Protein AF-G0MH74-F1 (afdb_monomer_lite)

Secondary structure (DSSP, 8-state):
--------B---HHHHHHHHHHHHHHHHHHHHHHHTT-TT-HHHHHHHHHHHHHHHHHHHHTS-B-HHHHHHHHHHHHHHHHHHHHHTTTTTTGGG-

Foldseek 3Di:
DPPPPVPQDADDPVLLVVLVVLLVVLVVVLVVCVVVVVVPDPSNVLSVLLNVLSVLLNVQRVGRHDPVSVVVNVVSVVVSVVSVVVVVVVVVVVVPD

pLDDT: mean 81.82, std 18.57, range [36.59, 97.31]

Organism: Caenorhabditis brenneri (NCBI:txid135651)

Sequence (97 aa):
MEVHRGEARNLREDVLRAYIGCCFTCRSTRLRLIELGGNNTDTVRLLQRIEELSMEIIRIGLQPYSREEYEHILELANTHQNLYNQDVNVVFTIRRD

Radius of gyration: 16.69 Å; chains: 1; bounding box: 52×20×47 Å

Structure (mmCIF, N/CA/C/O backbone):
data_AF-G0MH74-F1
#
_entry.id   AF-G0MH74-F1
#
loop_
_atom_site.group_PDB
_atom_site.id
_atom_site.type_symbol
_atom_site.label_atom_id
_atom_site.label_alt_id
_atom_site.label_comp_id
_atom_site.label_asym_id
_atom_site.label_entity_id
_atom_site.label_seq_id
_atom_site.pdbx_PDB_ins_code
_atom_site.Cartn_x
_atom_site.Cartn_y
_atom_site.Cartn_z
_atom_site.occupancy
_atom_site.B_iso_or_equiv
_atom_site.auth_seq_id
_atom_site.auth_comp_id
_atom_site.auth_asym_id
_atom_site.auth_atom_id
_atom_site.pdbx_PDB_model_num
ATOM 1 N N . MET A 1 1 ? 30.776 -2.303 -27.915 1.00 37.38 1 MET A N 1
ATOM 2 C CA . MET A 1 1 ? 30.083 -2.471 -26.622 1.00 37.38 1 MET A CA 1
ATOM 3 C C . MET A 1 1 ? 28.757 -1.752 -26.731 1.00 37.38 1 MET A C 1
ATOM 5 O O . MET A 1 1 ? 28.734 -0.529 -26.686 1.00 37.38 1 MET A O 1
ATOM 9 N N . GLU A 1 2 ? 27.682 -2.493 -26.977 1.00 43.34 2 GLU A N 1
ATOM 10 C CA . GLU A 1 2 ? 26.331 -1.942 -26.914 1.00 43.34 2 GLU A CA 1
ATOM 11 C C . GLU A 1 2 ? 25.984 -1.740 -25.441 1.00 43.34 2 GLU A C 1
ATOM 13 O O . GLU A 1 2 ? 25.854 -2.687 -24.669 1.00 43.34 2 GLU A O 1
ATOM 18 N N . VAL A 1 3 ? 25.914 -0.477 -25.030 1.00 45.44 3 VAL A N 1
ATOM 19 C CA . VAL A 1 3 ? 25.347 -0.098 -23.742 1.00 45.44 3 VAL A CA 1
ATOM 20 C C . VAL A 1 3 ? 23.858 -0.388 -23.864 1.00 45.44 3 VAL A C 1
ATOM 22 O O . VAL A 1 3 ? 23.134 0.392 -24.482 1.00 45.44 3 VAL A O 1
ATOM 25 N N . HIS A 1 4 ? 23.402 -1.522 -23.327 1.00 45.00 4 HIS A N 1
ATOM 26 C CA . HIS A 1 4 ? 21.986 -1.736 -23.059 1.00 45.00 4 HIS A CA 1
ATOM 27 C C . HIS A 1 4 ? 21.528 -0.581 -22.167 1.00 45.00 4 HIS A C 1
ATOM 29 O O . HIS A 1 4 ? 21.710 -0.604 -20.951 1.00 45.00 4 HIS A O 1
ATOM 35 N N . ARG A 1 5 ? 20.978 0.469 -22.786 1.00 47.47 5 ARG A N 1
ATOM 36 C CA . ARG A 1 5 ? 20.141 1.445 -22.103 1.00 47.47 5 ARG A CA 1
ATOM 37 C C . ARG A 1 5 ? 18.994 0.625 -21.538 1.00 47.47 5 ARG A C 1
ATOM 39 O O . ARG A 1 5 ? 18.078 0.280 -22.276 1.00 47.47 5 ARG A O 1
ATOM 46 N N . GLY A 1 6 ? 19.105 0.221 -20.274 1.00 45.38 6 GLY A N 1
ATOM 47 C CA . GLY A 1 6 ? 17.985 -0.343 -19.544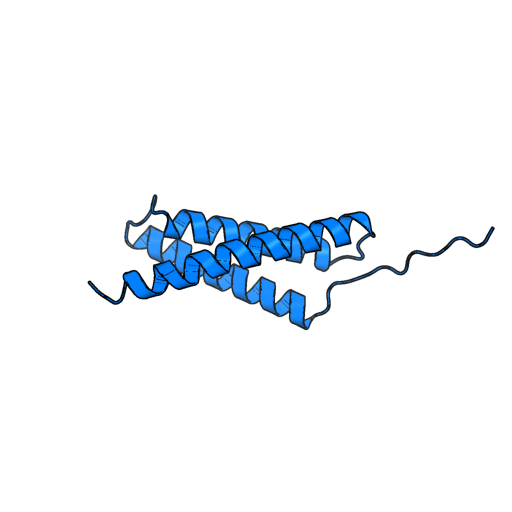 1.00 45.38 6 GLY A CA 1
ATOM 48 C C . GLY A 1 6 ? 16.869 0.681 -19.642 1.00 45.38 6 GLY A C 1
ATOM 49 O O . GLY A 1 6 ? 17.000 1.775 -19.097 1.00 45.38 6 GLY A O 1
ATOM 50 N N . GLU A 1 7 ? 15.857 0.386 -20.455 1.00 56.28 7 GLU A N 1
ATOM 51 C CA . GLU A 1 7 ? 14.714 1.266 -20.633 1.00 56.28 7 GLU A CA 1
ATOM 52 C C . GLU A 1 7 ? 14.144 1.543 -19.249 1.00 56.28 7 GLU A C 1
ATOM 54 O O . GLU A 1 7 ? 13.790 0.613 -18.526 1.00 56.28 7 GLU A O 1
ATOM 59 N N . ALA A 1 8 ? 14.133 2.820 -18.872 1.00 58.84 8 ALA A N 1
ATOM 60 C CA . ALA A 1 8 ? 13.477 3.311 -17.676 1.00 58.84 8 ALA A CA 1
ATOM 61 C C . ALA A 1 8 ? 12.061 2.729 -17.621 1.00 58.84 8 ALA A C 1
ATOM 63 O O . ALA A 1 8 ? 11.200 3.095 -18.424 1.00 58.84 8 ALA A O 1
ATOM 64 N N . ARG A 1 9 ? 11.834 1.790 -16.702 1.00 70.00 9 ARG A N 1
ATOM 65 C CA . ARG A 1 9 ? 10.514 1.210 -16.485 1.00 70.00 9 ARG A CA 1
ATOM 66 C C . ARG A 1 9 ? 9.787 2.100 -15.487 1.00 70.00 9 ARG A C 1
ATOM 68 O O . ARG A 1 9 ? 10.363 2.493 -14.484 1.00 70.00 9 ARG A O 1
ATOM 75 N N . ASN A 1 10 ? 8.536 2.426 -15.788 1.00 82.69 10 ASN A N 1
ATOM 76 C CA . ASN A 1 10 ? 7.626 3.107 -14.868 1.00 82.69 10 ASN A CA 1
ATOM 77 C C . ASN A 1 10 ? 6.469 2.161 -14.553 1.00 82.69 10 ASN A C 1
ATOM 79 O O . ASN A 1 10 ? 6.175 1.245 -15.333 1.00 82.69 10 ASN A O 1
ATOM 83 N N . LEU A 1 11 ? 5.794 2.355 -13.419 1.00 87.00 11 LEU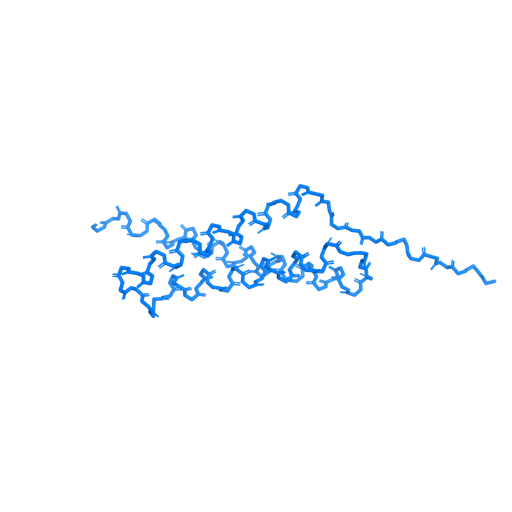 A N 1
ATOM 84 C CA . LEU A 1 11 ? 4.548 1.638 -13.187 1.00 87.00 11 LEU A CA 1
ATOM 85 C C . LEU A 1 11 ? 3.491 2.224 -14.115 1.00 87.00 11 LEU A C 1
ATOM 87 O O . LEU A 1 11 ? 3.493 3.415 -14.430 1.00 87.00 11 LEU A O 1
ATOM 91 N N . ARG A 1 12 ? 2.577 1.367 -14.564 1.00 91.19 12 ARG A N 1
ATOM 92 C CA . ARG A 1 12 ? 1.430 1.836 -15.334 1.00 91.19 12 ARG A CA 1
ATOM 93 C C . ARG A 1 12 ? 0.561 2.728 -14.449 1.00 91.19 12 ARG A C 1
ATOM 95 O O . ARG A 1 12 ? 0.433 2.504 -13.244 1.00 91.19 12 ARG A O 1
ATOM 102 N N . GLU A 1 13 ? -0.053 3.729 -15.065 1.00 91.88 13 GLU A N 1
ATOM 103 C CA . GLU A 1 13 ? -0.852 4.727 -14.356 1.00 91.88 13 GLU A CA 1
ATOM 104 C C . GLU A 1 13 ? -2.058 4.114 -13.626 1.00 91.88 13 GLU A C 1
ATOM 106 O O . GLU A 1 13 ? -2.388 4.531 -12.519 1.00 91.88 13 GLU A O 1
ATOM 111 N N . ASP A 1 14 ? -2.694 3.093 -14.204 1.00 92.12 14 ASP A N 1
ATOM 112 C CA . ASP A 1 14 ? -3.805 2.363 -13.583 1.00 92.12 14 ASP A CA 1
ATOM 113 C C . ASP A 1 14 ? -3.375 1.646 -12.294 1.00 92.12 14 ASP A C 1
ATOM 115 O O . ASP A 1 14 ? -4.077 1.705 -11.284 1.00 92.12 14 ASP A O 1
ATOM 119 N N . VAL A 1 15 ? -2.188 1.036 -12.305 1.00 91.12 15 VAL A N 1
ATOM 120 C CA . VAL A 1 15 ? -1.587 0.384 -11.134 1.00 91.12 15 VAL A CA 1
ATOM 121 C C . VAL A 1 15 ? -1.281 1.415 -10.048 1.00 91.12 15 VAL A C 1
ATOM 123 O O . VAL A 1 15 ? -1.667 1.222 -8.896 1.00 91.12 15 VAL A O 1
ATOM 126 N N . LEU A 1 16 ? -0.656 2.542 -10.405 1.00 92.88 16 LEU A N 1
ATOM 127 C CA . LEU A 1 16 ? -0.396 3.635 -9.460 1.00 92.88 16 LEU A CA 1
ATOM 128 C C . LEU A 1 16 ? -1.693 4.176 -8.851 1.00 92.88 16 LEU A C 1
ATOM 130 O O . LEU A 1 16 ? -1.780 4.332 -7.635 1.00 92.88 16 LEU A O 1
ATOM 134 N N . ARG A 1 17 ? -2.728 4.410 -9.669 1.00 94.50 17 ARG A N 1
ATOM 135 C CA . ARG A 1 17 ? -4.047 4.860 -9.196 1.00 94.50 17 ARG A CA 1
ATOM 136 C C . ARG A 1 17 ? -4.673 3.870 -8.214 1.00 94.50 17 ARG A C 1
ATOM 138 O O . ARG A 1 17 ? -5.248 4.309 -7.220 1.00 94.50 17 ARG A O 1
ATOM 145 N N . ALA A 1 18 ? -4.539 2.564 -8.453 1.00 90.50 18 ALA A N 1
ATOM 146 C CA . ALA A 1 18 ? -5.042 1.538 -7.542 1.00 90.50 18 ALA A CA 1
ATOM 147 C C . ALA A 1 18 ? -4.357 1.599 -6.164 1.00 90.50 18 ALA A C 1
ATOM 149 O O . ALA A 1 18 ? -5.047 1.647 -5.144 1.00 90.50 18 ALA A O 1
ATOM 150 N N . TYR A 1 19 ? -3.022 1.683 -6.117 1.00 94.94 19 TYR A N 1
ATOM 151 C CA . TYR A 1 19 ? -2.288 1.809 -4.850 1.00 94.94 19 TYR A CA 1
ATOM 152 C C . TYR A 1 19 ? -2.556 3.136 -4.139 1.00 94.94 19 TYR A C 1
ATOM 154 O O . TYR A 1 19 ? -2.706 3.157 -2.919 1.00 94.94 19 TYR A O 1
ATOM 162 N N . ILE A 1 20 ? -2.685 4.239 -4.883 1.00 95.31 20 ILE A N 1
ATOM 163 C CA . ILE A 1 20 ? -3.078 5.536 -4.319 1.00 95.31 20 ILE A CA 1
ATOM 164 C C . ILE A 1 20 ? -4.455 5.422 -3.647 1.00 95.31 20 ILE A C 1
ATOM 166 O O . ILE A 1 20 ? -4.619 5.839 -2.500 1.00 95.31 20 ILE A O 1
ATOM 170 N N . GLY A 1 21 ? -5.434 4.816 -4.328 1.00 93.56 21 GLY A N 1
ATOM 171 C CA . GLY A 1 21 ? -6.769 4.586 -3.775 1.00 93.56 21 GLY A CA 1
ATOM 172 C C . GLY A 1 21 ? -6.752 3.710 -2.519 1.00 93.56 21 GLY A C 1
ATOM 173 O O . GLY A 1 21 ? -7.428 4.030 -1.537 1.00 93.56 21 GLY A O 1
ATOM 174 N N . CYS A 1 22 ? -5.945 2.646 -2.520 1.00 92.44 22 CYS A N 1
ATOM 175 C CA . CYS A 1 22 ? -5.762 1.779 -1.358 1.00 92.44 22 CYS A CA 1
ATOM 176 C C . CYS A 1 22 ? -5.159 2.548 -0.174 1.00 92.44 22 CYS A C 1
ATOM 178 O O . CYS A 1 22 ? -5.751 2.560 0.903 1.00 92.44 22 CYS A O 1
ATOM 180 N N . CYS A 1 23 ? -4.070 3.291 -0.397 1.00 94.56 23 CYS A N 1
ATOM 181 C CA . CYS A 1 23 ? -3.420 4.124 0.614 1.00 94.56 23 CYS A CA 1
ATOM 182 C C . CYS A 1 23 ? -4.405 5.095 1.287 1.00 94.56 23 CYS A C 1
ATOM 184 O O . CYS A 1 23 ? -4.537 5.099 2.513 1.00 94.56 23 CYS A O 1
ATOM 186 N N . PHE A 1 24 ? -5.158 5.871 0.499 1.00 93.81 24 PHE A N 1
ATOM 187 C CA . PHE A 1 24 ? -6.139 6.812 1.047 1.00 93.81 24 PHE A CA 1
ATOM 188 C C . PHE A 1 24 ? -7.250 6.111 1.835 1.00 93.81 24 PHE A C 1
ATOM 190 O O . PHE A 1 24 ? -7.632 6.584 2.908 1.00 93.81 24 PHE A O 1
ATOM 197 N N . THR A 1 25 ? -7.745 4.978 1.334 1.00 91.75 25 THR A N 1
ATOM 198 C CA . THR A 1 25 ? -8.805 4.203 1.994 1.00 91.75 25 THR A CA 1
ATOM 199 C C . THR A 1 25 ? -8.323 3.628 3.324 1.00 91.75 25 THR A C 1
ATOM 201 O O . THR A 1 25 ? -9.006 3.779 4.342 1.00 91.75 25 THR A O 1
ATOM 204 N N . CYS A 1 26 ? -7.132 3.023 3.345 1.00 92.00 26 CYS A N 1
ATOM 205 C CA . CYS A 1 26 ? -6.527 2.472 4.552 1.00 92.00 26 CYS A CA 1
ATOM 206 C C . CYS A 1 26 ? -6.272 3.563 5.587 1.00 92.00 26 CYS A C 1
ATOM 208 O O . CYS A 1 26 ? -6.702 3.425 6.731 1.00 92.00 26 CYS A O 1
ATOM 210 N N . ARG A 1 27 ? -5.675 4.687 5.175 1.00 94.38 27 ARG A N 1
ATOM 211 C CA . ARG A 1 27 ? -5.424 5.833 6.051 1.00 94.38 27 ARG A CA 1
ATOM 212 C C . ARG A 1 27 ? -6.711 6.388 6.653 1.00 94.38 27 ARG A C 1
ATOM 214 O O . ARG A 1 27 ? -6.791 6.567 7.864 1.00 94.38 27 ARG A O 1
ATOM 221 N N . SER A 1 28 ? -7.720 6.654 5.823 1.00 93.25 28 SER A N 1
ATOM 222 C CA . SER A 1 28 ? -8.998 7.214 6.279 1.00 93.25 28 SER A CA 1
ATOM 223 C C . SER A 1 28 ? -9.706 6.274 7.257 1.00 93.25 28 SER A C 1
ATOM 225 O O . SER A 1 28 ? -10.130 6.702 8.331 1.00 93.25 28 SER A O 1
ATOM 227 N N . THR A 1 29 ? -9.763 4.980 6.935 1.00 90.94 29 THR A N 1
ATOM 228 C CA . THR A 1 29 ? -10.381 3.964 7.798 1.00 90.94 29 THR A CA 1
ATOM 229 C C . THR A 1 29 ? -9.627 3.824 9.117 1.00 90.94 29 THR A C 1
ATOM 231 O O . THR A 1 29 ? -10.242 3.797 10.182 1.00 90.94 29 THR A O 1
ATOM 234 N N . ARG A 1 30 ? -8.292 3.798 9.064 1.00 91.62 30 ARG A N 1
ATOM 235 C CA . ARG A 1 30 ? -7.426 3.712 10.240 1.00 91.62 30 ARG A CA 1
ATOM 236 C C . ARG A 1 30 ? -7.638 4.891 11.180 1.00 91.62 30 ARG A C 1
ATOM 238 O O . ARG A 1 30 ? -7.850 4.673 12.367 1.00 91.62 30 ARG A O 1
ATOM 245 N N . LEU A 1 31 ? -7.629 6.119 10.658 1.00 92.94 31 LEU A N 1
ATOM 246 C CA . LEU A 1 31 ? -7.865 7.323 11.459 1.00 92.94 31 LEU A CA 1
ATOM 247 C C . LEU A 1 31 ? -9.256 7.306 12.104 1.00 92.94 31 LEU A C 1
ATOM 249 O O . LEU A 1 31 ? -9.368 7.563 13.297 1.00 92.94 31 LEU A O 1
ATOM 253 N N . ARG A 1 32 ? -10.292 6.886 11.369 1.00 90.75 32 ARG A N 1
ATOM 254 C CA . ARG A 1 32 ? -11.644 6.738 11.925 1.00 90.75 32 ARG A CA 1
ATOM 255 C C . ARG A 1 32 ? -11.709 5.707 13.056 1.00 90.75 32 A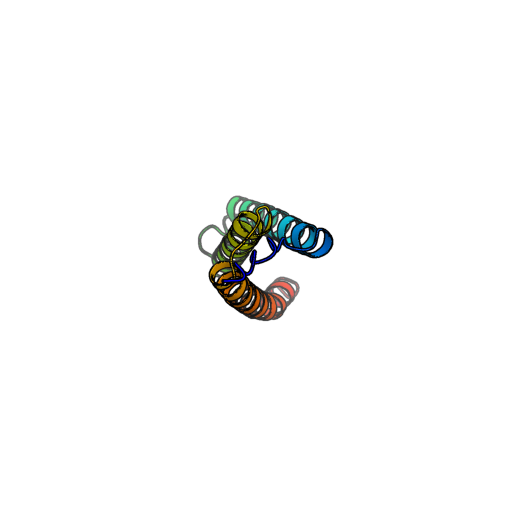RG A C 1
ATOM 257 O O . ARG A 1 32 ? -12.367 5.941 14.064 1.00 90.75 32 ARG A O 1
ATOM 264 N N . LEU A 1 33 ? -11.048 4.557 12.912 1.00 87.69 33 LEU A N 1
ATOM 265 C CA . LEU A 1 33 ? -10.996 3.540 13.972 1.00 87.69 33 LEU A CA 1
ATOM 266 C C . LEU A 1 33 ? -10.276 4.059 15.220 1.00 87.69 33 LEU A C 1
ATOM 268 O O . LEU A 1 33 ? -10.714 3.799 16.337 1.00 87.69 33 LEU A O 1
ATOM 272 N N . ILE A 1 34 ? -9.196 4.813 15.025 1.00 88.69 34 ILE A N 1
ATOM 273 C CA . ILE A 1 34 ? -8.448 5.485 16.090 1.00 88.69 34 ILE A CA 1
ATOM 274 C C . ILE A 1 34 ? -9.337 6.491 16.836 1.00 88.69 34 ILE A C 1
ATOM 276 O O . ILE A 1 34 ? -9.384 6.460 18.065 1.00 88.69 34 ILE A O 1
ATOM 280 N N . GLU A 1 35 ? -10.083 7.328 16.110 1.00 91.25 35 GLU A N 1
ATOM 281 C CA . GLU A 1 35 ? -11.028 8.306 16.673 1.00 91.25 35 GLU A CA 1
ATOM 282 C C . GLU A 1 35 ? -12.134 7.645 17.507 1.00 91.25 35 GLU A C 1
ATOM 284 O O . GLU A 1 35 ? -12.536 8.180 18.537 1.00 91.25 35 GLU A O 1
ATOM 289 N N . LEU A 1 36 ? -12.586 6.452 17.107 1.00 89.88 36 LEU A N 1
ATOM 290 C CA . LEU A 1 36 ? -13.569 5.650 17.846 1.00 89.88 36 LEU A CA 1
ATOM 291 C C . LEU A 1 36 ? -12.971 4.889 19.048 1.00 89.88 36 LEU A C 1
ATOM 293 O O . LEU A 1 36 ? -13.677 4.117 19.693 1.00 89.88 36 LEU A O 1
ATOM 297 N N . GLY A 1 37 ? -11.685 5.083 19.362 1.00 86.88 37 GLY A N 1
ATOM 298 C CA . GLY A 1 37 ? -11.003 4.451 20.497 1.00 86.88 37 GLY A CA 1
ATOM 299 C C . GLY A 1 37 ? -10.280 3.136 20.175 1.00 86.88 37 GLY A C 1
ATOM 300 O O . GLY A 1 37 ? -9.719 2.510 21.071 1.00 86.88 37 GLY A O 1
ATOM 301 N N . GLY A 1 38 ? -10.216 2.721 18.907 1.00 80.38 38 GLY A N 1
ATOM 302 C CA . GLY A 1 38 ? -9.590 1.475 18.439 1.00 80.38 38 GLY A CA 1
ATOM 303 C C . GLY A 1 38 ? -8.060 1.508 18.301 1.00 80.38 38 GLY A C 1
ATOM 304 O O . GLY A 1 38 ? -7.511 0.756 17.493 1.00 80.38 38 GLY A O 1
ATOM 305 N N . ASN A 1 39 ? -7.366 2.359 19.066 1.00 68.00 39 ASN A N 1
ATOM 306 C CA . ASN A 1 39 ? -5.958 2.763 18.887 1.00 68.0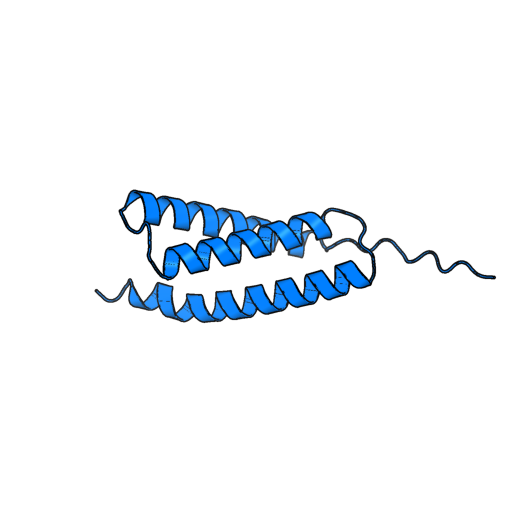0 39 ASN A CA 1
ATOM 307 C C . ASN A 1 39 ? -4.891 1.644 18.972 1.00 68.00 39 ASN A C 1
ATOM 309 O O . ASN A 1 39 ? -3.709 1.916 18.788 1.00 68.00 39 ASN A O 1
ATOM 313 N N . ASN A 1 40 ? -5.268 0.389 19.236 1.00 73.50 40 ASN A N 1
ATOM 314 C CA . ASN A 1 40 ? -4.333 -0.741 19.319 1.00 73.50 40 ASN A CA 1
ATOM 315 C C . ASN A 1 40 ? -4.932 -2.068 18.816 1.00 73.50 40 ASN A C 1
ATOM 317 O O . ASN A 1 40 ? -4.604 -3.145 19.317 1.00 73.50 40 ASN A O 1
ATOM 321 N N . THR A 1 41 ? -5.856 -1.990 17.858 1.00 84.00 41 THR A N 1
ATOM 322 C CA . THR A 1 41 ? -6.488 -3.175 17.262 1.00 84.00 41 THR A CA 1
ATOM 323 C C . THR A 1 41 ? -5.618 -3.787 16.164 1.00 84.00 41 THR A C 1
ATOM 325 O O . THR A 1 41 ? -4.857 -3.085 15.490 1.00 84.00 41 THR A O 1
ATOM 328 N N . ASP A 1 42 ? -5.761 -5.096 15.941 1.00 87.62 42 ASP A N 1
ATOM 329 C CA . ASP A 1 42 ? -5.115 -5.777 14.811 1.00 87.62 42 ASP A CA 1
ATOM 330 C C . ASP A 1 42 ? -5.522 -5.162 13.472 1.00 87.62 42 ASP A C 1
ATOM 332 O O . ASP A 1 42 ? -4.679 -5.000 12.594 1.00 87.62 42 ASP A O 1
ATOM 336 N N . THR A 1 43 ? -6.770 -4.704 13.354 1.00 86.62 43 THR A N 1
ATOM 337 C CA . THR A 1 43 ? -7.271 -3.974 12.186 1.00 86.62 43 THR A CA 1
ATOM 338 C C . THR A 1 43 ? -6.502 -2.675 11.947 1.00 86.62 43 THR A C 1
ATOM 340 O O . THR A 1 43 ? -6.075 -2.414 10.828 1.00 86.62 43 THR A O 1
ATOM 343 N N . VAL A 1 44 ? -6.265 -1.856 12.980 1.00 89.69 44 VAL A N 1
ATOM 344 C CA . VAL A 1 44 ? -5.493 -0.606 12.838 1.00 89.69 44 VAL A CA 1
ATOM 345 C C . VAL A 1 44 ? -4.050 -0.887 12.410 1.00 89.69 44 VAL A C 1
ATOM 347 O O . VAL A 1 44 ? -3.543 -0.199 11.522 1.00 89.69 44 VAL A O 1
ATOM 350 N N . ARG A 1 45 ? -3.410 -1.921 12.978 1.00 90.94 45 ARG A N 1
ATOM 351 C CA . ARG A 1 45 ? -2.056 -2.350 12.579 1.00 90.94 45 ARG A CA 1
ATOM 352 C C . ARG A 1 45 ? -2.014 -2.866 11.140 1.00 90.94 45 ARG A C 1
ATOM 354 O O . ARG A 1 45 ? -1.093 -2.530 10.398 1.00 90.94 45 ARG A O 1
ATOM 361 N N . LEU A 1 46 ? -3.010 -3.653 10.742 1.00 91.06 46 LEU A N 1
ATOM 362 C CA . LEU A 1 46 ? -3.134 -4.188 9.389 1.00 91.06 46 LEU A CA 1
ATOM 363 C C . LEU A 1 46 ? -3.298 -3.059 8.368 1.00 91.06 46 LEU A C 1
ATOM 365 O O . LEU A 1 46 ? -2.540 -2.991 7.403 1.00 91.06 46 LEU A O 1
ATOM 369 N N . LEU A 1 47 ? -4.218 -2.124 8.624 1.00 91.31 47 LEU A N 1
ATOM 370 C CA . LEU A 1 47 ? -4.443 -0.958 7.769 1.00 91.31 47 LEU A CA 1
ATOM 371 C C . LEU A 1 47 ? -3.200 -0.072 7.665 1.00 91.31 47 LEU A C 1
ATOM 373 O O . LEU A 1 47 ? -2.900 0.417 6.580 1.00 91.31 47 LEU A O 1
ATOM 377 N N . GLN A 1 48 ? -2.462 0.113 8.764 1.00 93.81 48 GLN A N 1
ATOM 378 C CA . GLN A 1 48 ? -1.203 0.858 8.739 1.00 93.81 48 GLN A CA 1
ATOM 379 C C . GLN A 1 48 ? -0.174 0.178 7.834 1.00 93.81 48 GLN A C 1
ATOM 381 O O . GLN A 1 48 ? 0.451 0.837 7.010 1.00 93.81 48 GLN A O 1
ATOM 386 N N . ARG A 1 49 ? -0.026 -1.144 7.942 1.00 95.25 49 ARG A N 1
ATOM 387 C CA . ARG A 1 49 ? 0.953 -1.881 7.140 1.00 95.25 49 ARG A CA 1
ATOM 388 C C . ARG A 1 49 ? 0.600 -1.889 5.651 1.00 95.25 49 ARG A C 1
ATOM 390 O O . ARG A 1 49 ? 1.489 -1.777 4.814 1.00 95.25 49 ARG A O 1
ATOM 397 N N . ILE A 1 50 ? -0.686 -1.979 5.312 1.00 94.00 50 ILE A N 1
ATOM 398 C CA . ILE A 1 50 ? -1.163 -1.862 3.924 1.00 94.00 50 ILE A CA 1
ATOM 399 C C . ILE A 1 50 ? -0.923 -0.440 3.379 1.00 94.00 50 ILE A C 1
ATOM 401 O O . ILE A 1 50 ? -0.482 -0.290 2.236 1.00 94.00 50 ILE A O 1
ATOM 405 N N . GLU A 1 51 ? -1.154 0.598 4.193 1.00 95.25 51 GLU A N 1
ATOM 406 C CA . GLU A 1 51 ? -0.846 1.996 3.851 1.00 95.25 51 GLU A CA 1
ATOM 407 C C . GLU A 1 51 ? 0.653 2.183 3.562 1.00 95.25 51 GLU A C 1
ATOM 409 O O . GLU A 1 51 ? 1.008 2.734 2.520 1.00 95.25 51 GLU A O 1
ATOM 414 N N . GLU A 1 52 ? 1.530 1.682 4.435 1.00 96.81 52 GLU A N 1
ATOM 415 C CA . GLU A 1 52 ? 2.990 1.769 4.290 1.00 96.81 52 GLU A CA 1
ATOM 416 C C . GLU A 1 52 ? 3.484 1.079 3.009 1.00 96.81 52 GLU A C 1
ATOM 418 O O . GLU A 1 52 ? 4.215 1.689 2.225 1.00 96.81 52 GLU A O 1
ATOM 423 N N . LEU A 1 53 ? 3.019 -0.146 2.738 1.00 97.00 53 LEU A N 1
ATOM 424 C CA . LEU A 1 53 ? 3.359 -0.874 1.510 1.00 97.00 53 LEU A CA 1
ATOM 425 C C . LEU A 1 53 ? 2.871 -0.141 0.257 1.00 97.00 53 LEU A C 1
ATOM 427 O O . LEU A 1 53 ? 3.608 -0.022 -0.721 1.00 97.00 53 LEU A O 1
ATOM 431 N N . SER A 1 54 ? 1.641 0.384 0.287 1.00 96.00 54 SER A N 1
ATOM 432 C CA . SER A 1 54 ? 1.092 1.167 -0.825 1.00 96.00 54 SER A CA 1
ATOM 433 C C . SER A 1 54 ? 1.940 2.409 -1.097 1.00 96.00 54 SER A C 1
ATOM 435 O O . SER A 1 54 ? 2.272 2.690 -2.246 1.00 96.00 54 SER A O 1
ATOM 437 N N . MET A 1 55 ? 2.325 3.138 -0.046 1.00 97.31 55 MET A N 1
ATOM 438 C CA . MET A 1 55 ? 3.174 4.326 -0.150 1.00 97.31 55 MET A CA 1
ATOM 439 C C . MET A 1 55 ? 4.546 4.008 -0.740 1.00 97.31 55 MET A C 1
ATOM 441 O O . MET A 1 55 ? 5.044 4.774 -1.565 1.00 97.31 55 MET A O 1
ATOM 445 N N . GLU A 1 56 ? 5.152 2.888 -0.352 1.00 97.19 56 GLU A N 1
ATOM 446 C CA . GLU A 1 56 ? 6.457 2.490 -0.870 1.00 97.19 56 GLU A CA 1
ATOM 447 C C . GLU A 1 56 ? 6.397 2.119 -2.357 1.00 97.19 56 GLU A C 1
ATOM 449 O O . GLU A 1 56 ? 7.205 2.619 -3.143 1.00 97.19 56 GLU A O 1
ATOM 454 N N . ILE A 1 57 ? 5.386 1.347 -2.770 1.00 95.94 57 ILE A N 1
ATOM 455 C CA . ILE A 1 57 ? 5.160 1.001 -4.181 1.00 95.94 57 ILE A CA 1
ATOM 456 C C . ILE A 1 57 ? 4.926 2.261 -5.023 1.00 95.94 57 ILE A C 1
ATOM 458 O O . ILE A 1 57 ? 5.510 2.398 -6.098 1.00 95.94 57 ILE A O 1
ATOM 462 N N . ILE A 1 58 ? 4.114 3.208 -4.536 1.00 95.69 58 ILE A N 1
ATOM 463 C CA . ILE A 1 58 ? 3.882 4.494 -5.213 1.00 95.69 58 ILE A CA 1
ATOM 464 C C . ILE A 1 58 ? 5.196 5.266 -5.346 1.00 95.69 58 ILE A C 1
ATOM 466 O O . ILE A 1 58 ? 5.512 5.754 -6.428 1.00 95.69 58 ILE A O 1
ATOM 470 N N . ARG A 1 59 ? 5.975 5.371 -4.262 1.00 95.31 59 ARG A N 1
ATOM 471 C CA . ARG A 1 59 ? 7.231 6.132 -4.239 1.00 95.31 59 ARG A CA 1
ATOM 472 C C . ARG A 1 59 ? 8.210 5.640 -5.301 1.00 95.31 59 ARG A C 1
ATOM 474 O O . ARG A 1 59 ? 8.777 6.468 -6.007 1.00 95.31 59 ARG A O 1
ATOM 481 N N . ILE A 1 60 ? 8.393 4.325 -5.407 1.00 94.12 60 ILE A N 1
ATOM 482 C CA . ILE A 1 60 ? 9.306 3.723 -6.386 1.00 94.12 60 ILE A CA 1
ATOM 483 C C . ILE A 1 60 ? 8.697 3.821 -7.791 1.00 94.12 60 ILE A C 1
ATOM 485 O O . ILE A 1 60 ? 9.360 4.229 -8.737 1.00 94.12 60 ILE A O 1
ATOM 489 N N . GLY A 1 61 ? 7.406 3.512 -7.932 1.00 91.81 61 GLY A N 1
ATOM 490 C CA . GLY A 1 61 ? 6.730 3.442 -9.227 1.00 91.81 61 GLY A CA 1
ATOM 491 C C . GLY A 1 61 ? 6.458 4.778 -9.922 1.00 91.81 61 GLY A C 1
ATOM 492 O O . GLY A 1 61 ? 6.167 4.771 -11.118 1.00 91.81 61 GLY A O 1
ATOM 493 N N . LEU A 1 62 ? 6.534 5.903 -9.200 1.00 90.50 62 LEU A N 1
ATOM 494 C CA . LEU A 1 62 ? 6.422 7.262 -9.752 1.00 90.50 62 LEU A CA 1
ATOM 495 C C . LEU A 1 62 ? 7.658 7.699 -10.546 1.00 90.50 62 LEU A C 1
ATOM 497 O O . LEU A 1 62 ? 7.598 8.698 -11.266 1.00 90.50 62 LEU A O 1
ATOM 501 N N . GLN A 1 63 ? 8.775 6.996 -10.385 1.00 88.19 63 GLN A N 1
ATOM 502 C CA . GLN A 1 63 ? 10.038 7.317 -11.029 1.00 88.19 63 GLN A CA 1
ATOM 503 C C . GLN A 1 63 ? 10.464 6.167 -11.945 1.00 88.19 63 GLN A C 1
ATOM 505 O O . GLN A 1 63 ? 10.063 5.021 -11.728 1.00 88.19 63 GLN A O 1
ATOM 510 N N . PRO A 1 64 ? 11.310 6.455 -12.947 1.00 89.75 64 PRO A N 1
ATOM 511 C CA . PRO A 1 64 ? 12.088 5.432 -13.619 1.00 89.75 64 PRO A CA 1
ATOM 512 C C . PRO A 1 64 ? 12.787 4.525 -12.609 1.00 89.75 64 PRO A C 1
ATOM 514 O O . PRO A 1 64 ? 13.623 5.005 -11.847 1.00 89.75 64 PRO A O 1
ATOM 517 N N . TYR A 1 65 ? 12.473 3.234 -12.632 1.00 87.75 65 TYR A N 1
ATOM 518 C CA . TYR A 1 65 ? 13.082 2.256 -11.738 1.00 87.75 65 TYR A CA 1
ATOM 519 C C . TYR A 1 65 ? 13.980 1.266 -12.483 1.00 87.75 65 TYR A C 1
ATOM 521 O O . TYR A 1 65 ? 13.782 0.925 -13.657 1.00 87.75 65 TYR A O 1
ATOM 529 N N . SER A 1 66 ? 14.996 0.802 -11.766 1.00 90.56 66 SER A N 1
ATOM 530 C CA . SER A 1 66 ? 15.915 -0.261 -12.151 1.00 90.56 66 SER A CA 1
ATOM 531 C C . SER A 1 66 ? 15.253 -1.642 -12.080 1.00 90.56 66 SER A C 1
ATOM 533 O O . SER A 1 66 ? 14.128 -1.817 -11.613 1.00 90.56 66 SER A O 1
ATOM 535 N N . ARG A 1 67 ? 15.967 -2.673 -12.540 1.00 88.94 67 ARG A N 1
ATOM 536 C CA . ARG A 1 67 ? 15.494 -4.058 -12.424 1.00 88.94 67 ARG A CA 1
ATOM 537 C C . ARG A 1 67 ? 15.352 -4.511 -10.966 1.00 88.94 67 ARG A C 1
ATOM 539 O O . ARG A 1 67 ? 14.389 -5.196 -10.654 1.00 88.94 67 ARG A O 1
ATOM 546 N N . GLU A 1 68 ? 16.291 -4.136 -10.106 1.00 91.94 68 GLU A N 1
ATOM 547 C CA . GLU A 1 68 ? 16.263 -4.487 -8.682 1.00 91.94 68 GLU A CA 1
ATOM 548 C C . GLU A 1 68 ? 15.062 -3.837 -7.986 1.00 91.94 68 GLU A C 1
ATOM 550 O O . GLU A 1 68 ? 14.304 -4.501 -7.289 1.00 91.94 68 GLU A O 1
ATOM 555 N N . GLU A 1 69 ? 14.806 -2.560 -8.272 1.00 92.44 69 GLU A N 1
ATOM 556 C CA . GLU A 1 69 ? 13.624 -1.858 -7.764 1.00 92.44 69 GLU A CA 1
ATOM 557 C C . GLU A 1 69 ? 12.314 -2.459 -8.287 1.00 92.44 69 GLU A C 1
ATOM 559 O O . GLU A 1 69 ? 11.317 -2.480 -7.570 1.00 92.44 69 GLU A O 1
ATOM 564 N N . TYR A 1 70 ? 12.303 -2.985 -9.515 1.00 90.88 70 TYR A N 1
ATOM 565 C CA . TYR A 1 70 ? 11.156 -3.730 -10.030 1.00 90.88 70 TYR A CA 1
ATOM 566 C C . TYR A 1 70 ? 10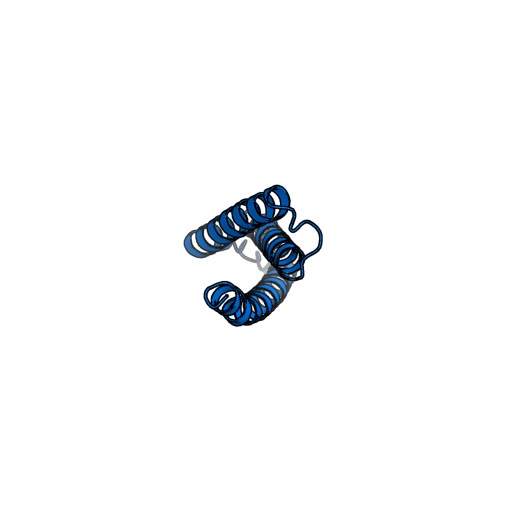.915 -5.029 -9.253 1.00 90.88 70 TYR A C 1
ATOM 568 O O . TYR A 1 70 ? 9.775 -5.317 -8.891 1.00 90.88 70 TYR A O 1
ATOM 576 N N . GLU A 1 71 ? 11.967 -5.807 -8.990 1.00 92.81 71 GLU A N 1
ATOM 577 C CA . GLU A 1 71 ? 11.882 -7.033 -8.185 1.00 92.81 71 GLU A CA 1
ATOM 578 C C . GLU A 1 71 ? 11.394 -6.706 -6.760 1.00 92.81 71 GLU A C 1
ATOM 580 O O . GLU A 1 71 ? 10.461 -7.346 -6.275 1.00 92.81 71 GLU A O 1
ATOM 585 N N . HIS A 1 72 ? 11.885 -5.615 -6.163 1.00 94.62 72 HIS A N 1
ATOM 586 C CA . HIS A 1 72 ? 11.391 -5.098 -4.881 1.00 94.62 72 HIS A CA 1
ATOM 587 C C . HIS A 1 72 ? 9.906 -4.699 -4.934 1.00 94.62 72 HIS A C 1
ATOM 589 O O . HIS A 1 72 ? 9.125 -5.092 -4.069 1.00 94.62 72 HIS A O 1
ATOM 595 N N . ILE A 1 73 ? 9.457 -3.992 -5.981 1.00 93.50 73 ILE A N 1
ATOM 596 C CA . ILE A 1 73 ? 8.027 -3.683 -6.171 1.00 93.50 73 ILE A CA 1
ATOM 597 C C . ILE A 1 73 ? 7.184 -4.967 -6.208 1.00 93.50 73 ILE A C 1
ATOM 599 O O . ILE A 1 73 ? 6.094 -4.989 -5.632 1.00 93.50 73 ILE A O 1
ATOM 603 N N . LEU A 1 74 ? 7.656 -6.033 -6.863 1.00 94.31 74 LEU A N 1
ATOM 604 C CA . LEU A 1 74 ? 6.931 -7.307 -6.911 1.00 94.31 74 LEU A CA 1
ATOM 605 C C . LEU A 1 74 ? 6.810 -7.955 -5.525 1.00 94.31 74 LEU A C 1
ATOM 607 O O . LEU A 1 74 ? 5.738 -8.459 -5.181 1.00 94.31 74 LEU A O 1
ATOM 611 N N . GLU A 1 75 ? 7.865 -7.912 -4.712 1.00 96.31 75 GLU A N 1
ATOM 612 C CA . GLU A 1 75 ? 7.846 -8.419 -3.334 1.00 96.31 75 GLU A CA 1
ATOM 613 C C . GLU A 1 75 ? 6.877 -7.627 -2.443 1.00 96.31 75 GLU A C 1
ATOM 615 O O . GLU A 1 75 ? 6.060 -8.215 -1.718 1.00 96.31 75 GLU A O 1
ATOM 620 N N . LEU A 1 76 ? 6.907 -6.295 -2.546 1.00 96.12 76 LEU A N 1
ATOM 621 C CA . LEU A 1 76 ? 5.977 -5.407 -1.847 1.00 96.12 76 LEU A CA 1
ATOM 622 C C . LEU A 1 76 ? 4.528 -5.672 -2.274 1.00 96.12 76 LEU A C 1
ATOM 624 O O . LEU A 1 76 ? 3.644 -5.788 -1.423 1.00 96.12 76 LEU A O 1
ATOM 628 N N . ALA A 1 77 ? 4.277 -5.814 -3.579 1.00 93.38 77 ALA A N 1
ATOM 629 C CA . ALA A 1 77 ? 2.951 -6.077 -4.129 1.00 93.38 77 ALA A CA 1
ATOM 630 C C . ALA A 1 77 ? 2.391 -7.430 -3.667 1.00 93.38 77 ALA A C 1
ATOM 632 O O . ALA A 1 77 ? 1.225 -7.512 -3.274 1.00 93.38 77 ALA A O 1
ATOM 633 N N . ASN A 1 78 ? 3.223 -8.474 -3.649 1.00 94.88 78 ASN A N 1
ATOM 634 C CA . ASN A 1 78 ? 2.843 -9.790 -3.139 1.00 94.88 78 ASN A CA 1
ATOM 635 C C . ASN A 1 78 ? 2.509 -9.729 -1.639 1.00 94.88 78 ASN A C 1
ATOM 637 O O . ASN A 1 78 ? 1.470 -10.221 -1.196 1.00 94.88 78 ASN A O 1
ATOM 641 N N . THR A 1 79 ? 3.344 -9.051 -0.848 1.00 94.38 79 THR A N 1
ATOM 642 C CA . THR A 1 79 ? 3.090 -8.844 0.587 1.00 94.38 79 THR A CA 1
ATOM 643 C C . THR A 1 79 ? 1.783 -8.086 0.818 1.00 94.38 79 THR A C 1
ATOM 645 O O . THR A 1 79 ? 0.965 -8.495 1.642 1.00 94.38 79 THR A O 1
ATOM 648 N N . HIS A 1 80 ? 1.549 -7.021 0.051 1.00 93.06 80 HIS A N 1
ATOM 649 C CA . HIS A 1 80 ? 0.318 -6.241 0.100 1.00 93.06 80 HIS A CA 1
ATOM 650 C C . HIS A 1 80 ? -0.911 -7.110 -0.199 1.00 93.06 80 HIS A C 1
ATOM 652 O O . HIS A 1 80 ? -1.900 -7.055 0.530 1.00 93.06 80 HIS A O 1
ATOM 658 N N . GLN A 1 81 ? -0.857 -7.944 -1.241 1.00 88.69 81 GLN A N 1
ATOM 659 C CA . GLN A 1 81 ? -1.953 -8.847 -1.595 1.00 88.69 81 GLN A CA 1
ATOM 660 C C . GLN A 1 81 ? -2.228 -9.883 -0.494 1.00 88.69 81 GLN A C 1
ATOM 662 O O . GLN A 1 81 ? -3.387 -10.136 -0.166 1.00 88.69 81 GLN A O 1
ATOM 667 N N . ASN A 1 82 ? -1.182 -10.440 0.121 1.00 89.94 82 ASN A N 1
ATOM 668 C CA . ASN A 1 82 ? -1.328 -11.385 1.229 1.00 89.94 82 ASN A CA 1
ATOM 669 C C . ASN A 1 82 ? -2.015 -10.748 2.443 1.00 89.94 82 ASN A C 1
ATOM 671 O O . ASN A 1 82 ? -2.909 -11.360 3.024 1.00 89.94 82 ASN A O 1
ATOM 675 N N . LEU A 1 83 ? -1.650 -9.512 2.796 1.00 87.00 83 LEU A N 1
ATOM 676 C CA . LEU A 1 83 ? -2.296 -8.770 3.882 1.00 87.00 83 LEU A CA 1
ATOM 677 C C . LEU A 1 83 ? -3.743 -8.393 3.543 1.00 87.00 83 LEU A C 1
ATOM 679 O O . LEU A 1 83 ? -4.626 -8.534 4.384 1.00 87.00 83 LEU A O 1
ATOM 683 N N . TYR A 1 84 ? -4.017 -7.987 2.303 1.00 76.00 84 TYR A N 1
ATOM 684 C CA . TYR A 1 84 ? -5.380 -7.693 1.855 1.00 76.00 84 TYR A CA 1
ATOM 685 C C . TYR A 1 84 ? -6.292 -8.928 1.940 1.00 76.00 84 TYR A C 1
ATOM 687 O O . TYR A 1 84 ? -7.427 -8.847 2.402 1.00 76.00 84 TYR A O 1
ATOM 695 N N . ASN A 1 85 ? -5.779 -10.105 1.576 1.00 78.00 85 ASN A N 1
ATOM 696 C CA . ASN A 1 85 ? -6.515 -11.366 1.701 1.00 78.00 85 ASN A CA 1
ATOM 697 C C . ASN A 1 85 ? -6.771 -11.773 3.165 1.00 78.00 85 ASN A C 1
ATOM 699 O O . ASN A 1 85 ? -7.720 -12.507 3.438 1.00 78.00 85 ASN A O 1
ATOM 703 N N . GLN A 1 86 ? -5.957 -11.296 4.113 1.00 70.06 86 GLN A N 1
ATOM 704 C CA . GLN A 1 86 ? -6.229 -11.442 5.546 1.00 70.06 86 GLN A CA 1
ATOM 705 C C . GLN A 1 86 ? -7.350 -10.486 6.002 1.00 70.06 86 GLN A C 1
ATOM 707 O O . GLN A 1 86 ? -8.185 -10.884 6.812 1.00 70.06 86 GLN A O 1
ATOM 712 N N . ASP A 1 87 ? -7.429 -9.274 5.433 1.00 61.72 87 ASP A N 1
ATOM 713 C CA . ASP A 1 87 ? -8.436 -8.241 5.752 1.00 61.72 87 ASP A CA 1
ATOM 714 C C . ASP A 1 87 ? -9.863 -8.597 5.291 1.00 61.72 87 ASP A C 1
ATOM 716 O O . ASP A 1 87 ? -10.836 -8.325 6.000 1.00 61.72 87 ASP A O 1
ATOM 720 N N . VAL A 1 88 ? -10.010 -9.311 4.163 1.00 54.59 88 VAL A N 1
ATOM 721 C CA . VAL A 1 88 ? -11.315 -9.850 3.714 1.00 54.59 88 VAL A CA 1
ATOM 722 C C . VAL A 1 88 ? -11.949 -10.757 4.777 1.00 54.59 88 VAL A C 1
ATOM 724 O O . VAL A 1 88 ? -13.160 -10.923 4.787 1.00 54.59 88 VAL A O 1
ATOM 727 N N . ASN A 1 89 ? -11.188 -11.295 5.730 1.00 49.09 89 ASN A N 1
ATOM 728 C CA . ASN A 1 89 ? -11.762 -12.058 6.836 1.00 49.09 89 ASN A CA 1
ATOM 729 C C . ASN A 1 89 ? -12.125 -11.210 8.066 1.00 49.09 89 ASN A C 1
ATOM 731 O O . ASN A 1 89 ? -12.911 -11.684 8.876 1.00 49.09 89 ASN A O 1
ATOM 735 N N . VAL A 1 90 ? -11.606 -9.983 8.214 1.00 51.81 90 VAL A N 1
ATOM 736 C CA . VAL A 1 90 ? -11.802 -9.123 9.403 1.00 51.81 90 VAL A CA 1
ATOM 737 C C . VAL A 1 90 ? -12.961 -8.135 9.216 1.00 51.81 90 VAL A C 1
ATOM 739 O O . VAL A 1 90 ? -13.746 -7.902 10.136 1.00 51.81 90 VAL A O 1
ATOM 742 N N . VAL A 1 91 ? -13.142 -7.592 8.007 1.00 47.88 91 VAL A N 1
ATOM 743 C CA . VAL A 1 91 ? -14.234 -6.642 7.703 1.00 47.88 91 VAL A CA 1
ATOM 744 C C . VAL A 1 91 ? -15.624 -7.305 7.767 1.00 47.88 91 VAL A C 1
ATOM 746 O O . VAL A 1 91 ? -16.615 -6.641 8.080 1.00 47.88 91 VAL A O 1
ATOM 749 N N . PHE A 1 92 ? -15.723 -8.618 7.527 1.00 40.91 92 PHE A N 1
ATOM 750 C CA . PHE A 1 92 ? -16.990 -9.362 7.622 1.00 40.91 92 PHE A CA 1
ATOM 751 C C . PHE A 1 92 ? -17.342 -9.798 9.049 1.00 40.91 92 PHE A C 1
ATOM 753 O O . PHE A 1 92 ? -18.512 -10.072 9.318 1.00 40.91 92 PHE A O 1
ATOM 760 N N . THR A 1 93 ? -16.377 -9.834 9.967 1.00 41.62 93 THR A N 1
ATOM 761 C CA . THR A 1 93 ? -16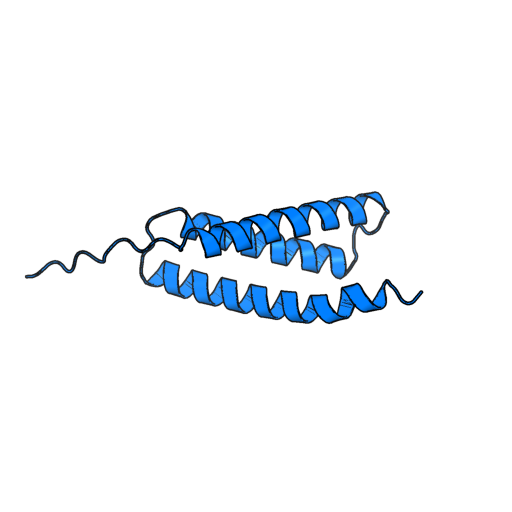.614 -10.180 11.376 1.00 41.62 93 THR A CA 1
ATOM 762 C C . THR A 1 93 ? -17.236 -9.014 12.135 1.00 41.62 93 THR A C 1
ATOM 764 O O . THR A 1 93 ? -18.169 -9.223 12.896 1.00 41.62 93 THR A O 1
ATOM 767 N N . ILE A 1 94 ? -16.826 -7.773 11.846 1.00 44.59 94 ILE A N 1
ATOM 768 C CA . ILE A 1 94 ? -17.352 -6.563 12.514 1.00 44.59 94 ILE A CA 1
ATOM 769 C C . ILE A 1 94 ? -18.839 -6.305 12.184 1.00 44.59 94 ILE A C 1
ATOM 771 O O . ILE A 1 94 ? -19.529 -5.616 12.923 1.00 44.59 94 ILE A O 1
ATOM 775 N N . ARG A 1 95 ? -19.374 -6.865 11.089 1.00 36.59 95 ARG A N 1
ATOM 776 C CA . ARG A 1 95 ? -20.801 -6.732 10.724 1.00 36.59 95 ARG A CA 1
ATOM 777 C C . ARG A 1 95 ? -21.729 -7.753 11.400 1.00 36.59 95 ARG A C 1
ATOM 779 O O . ARG A 1 95 ? -22.910 -7.780 11.056 1.00 36.59 95 ARG A O 1
ATOM 786 N N . ARG A 1 96 ? -21.214 -8.630 12.269 1.00 37.91 96 ARG A N 1
ATOM 787 C CA . ARG A 1 96 ? -21.995 -9.711 12.896 1.00 37.91 96 ARG A CA 1
ATOM 788 C C . ARG A 1 96 ? -22.285 -9.536 14.389 1.00 37.91 96 ARG A C 1
ATOM 790 O O . ARG A 1 96 ? -23.026 -10.371 14.901 1.00 37.91 96 ARG A O 1
ATOM 797 N N . ASP A 1 97 ? -21.784 -8.479 15.025 1.00 37.75 97 ASP A N 1
ATOM 798 C CA . ASP A 1 97 ? -22.064 -8.156 16.433 1.00 37.75 97 ASP A CA 1
ATOM 799 C C . ASP A 1 97 ? -23.005 -6.950 16.574 1.00 37.75 97 ASP A C 1
ATOM 801 O O . ASP A 1 97 ? -22.818 -5.954 15.833 1.00 37.75 97 ASP A O 1
#